Protein AF-A0A423H0B9-F1 (afdb_monomer_lite)

Sequence (78 aa):
MSDWIKCSDLLPACNHECTSDETMVSRTVLVTDSRELQSLGIAHMRLDRTWKLYGGDYDFMHPTEITHWQPLPAPPAE

pLDDT: mean 85.31, std 11.89, range [48.16, 96.19]

Organism: NCBI:txid930166

Structure (mmCIF, N/CA/C/O backbone):
data_AF-A0A423H0B9-F1
#
_entry.id   AF-A0A423H0B9-F1
#
loop_
_atom_site.group_PDB
_atom_site.id
_atom_site.type_symbol
_atom_site.label_atom_id
_atom_site.label_alt_id
_atom_site.label_comp_id
_atom_site.label_asym_id
_atom_site.label_entity_id
_atom_site.label_seq_id
_atom_site.pdbx_PDB_ins_code
_atom_site.Cartn_x
_atom_site.Cartn_y
_atom_site.Cartn_z
_atom_site.occupancy
_atom_site.B_iso_or_equiv
_atom_site.auth_seq_id
_atom_site.auth_comp_id
_atom_site.auth_asym_id
_atom_site.auth_atom_id
_atom_site.pdbx_PDB_model_num
ATOM 1 N N . MET A 1 1 ? -17.224 -9.612 -4.876 1.00 48.16 1 MET A N 1
ATOM 2 C CA . MET A 1 1 ? -16.768 -9.621 -3.467 1.00 48.16 1 MET A CA 1
ATOM 3 C C . MET A 1 1 ? -15.565 -8.703 -3.412 1.00 48.16 1 MET A C 1
ATOM 5 O O . MET A 1 1 ? -14.879 -8.620 -4.417 1.00 48.16 1 MET A O 1
ATOM 9 N N . SER A 1 2 ? -15.386 -7.920 -2.350 1.00 63.06 2 SER A N 1
ATOM 10 C CA . SER A 1 2 ? -14.267 -6.973 -2.306 1.00 63.06 2 SER A CA 1
ATOM 11 C C . SER A 1 2 ? -12.999 -7.713 -1.880 1.00 63.06 2 SER A C 1
ATOM 13 O O . SER A 1 2 ? -12.973 -8.250 -0.777 1.00 63.06 2 SER A O 1
ATOM 15 N N . ASP A 1 3 ? -11.970 -7.727 -2.726 1.00 83.25 3 ASP A N 1
ATOM 16 C CA . ASP A 1 3 ? -10.738 -8.517 -2.549 1.00 83.25 3 ASP A CA 1
ATOM 17 C C . ASP A 1 3 ? -9.686 -7.819 -1.659 1.00 83.25 3 ASP A C 1
ATOM 19 O O . ASP A 1 3 ? -8.481 -7.935 -1.879 1.00 83.25 3 ASP A O 1
ATOM 23 N N . TRP A 1 4 ? -10.128 -7.061 -0.649 1.00 93.44 4 TRP A N 1
ATOM 24 C CA . TRP A 1 4 ? -9.220 -6.353 0.258 1.00 93.44 4 TRP A CA 1
ATOM 25 C C . TRP A 1 4 ? -8.571 -7.313 1.255 1.00 93.44 4 TRP A C 1
ATOM 27 O O . TRP A 1 4 ? -9.246 -7.978 2.042 1.00 93.44 4 TRP A O 1
ATOM 37 N N . ILE A 1 5 ? -7.243 -7.327 1.262 1.00 96.19 5 ILE A N 1
ATOM 38 C CA . ILE A 1 5 ? -6.404 -8.162 2.116 1.00 96.19 5 ILE A CA 1
ATOM 39 C C . ILE A 1 5 ? -5.860 -7.298 3.251 1.00 96.19 5 ILE A C 1
ATOM 41 O O . ILE A 1 5 ? -5.258 -6.250 3.011 1.00 96.19 5 ILE A O 1
ATOM 45 N N . LYS A 1 6 ? -6.053 -7.739 4.496 1.00 96.12 6 LYS A N 1
ATOM 46 C CA . LYS A 1 6 ? -5.460 -7.095 5.674 1.00 96.12 6 LYS A CA 1
ATOM 47 C C . LYS A 1 6 ? -3.943 -7.208 5.630 1.00 96.12 6 LYS A C 1
ATOM 49 O O . LYS A 1 6 ? -3.405 -8.305 5.496 1.00 96.12 6 LYS A O 1
ATOM 54 N N . CYS A 1 7 ? -3.252 -6.095 5.851 1.00 95.38 7 CYS A N 1
ATOM 55 C CA . CYS A 1 7 ? -1.788 -6.074 5.893 1.00 95.38 7 CYS A CA 1
ATOM 56 C C . CYS A 1 7 ? -1.220 -6.917 7.045 1.00 95.38 7 CYS A C 1
ATOM 58 O O . CYS A 1 7 ? -0.117 -7.444 6.930 1.00 95.38 7 CYS A O 1
ATOM 60 N N . SER A 1 8 ? -1.979 -7.075 8.137 1.00 95.50 8 SER A N 1
ATOM 61 C CA . SER A 1 8 ? -1.631 -7.966 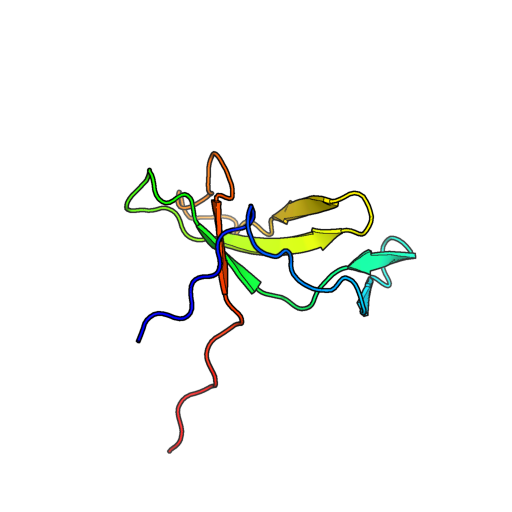9.250 1.00 95.50 8 SER A CA 1
ATOM 62 C C . SER A 1 8 ? -1.633 -9.443 8.867 1.00 95.50 8 SER A C 1
ATOM 64 O O . SER A 1 8 ? -0.927 -10.231 9.491 1.00 95.50 8 SER A O 1
ATOM 66 N N . ASP A 1 9 ? -2.433 -9.812 7.868 1.00 95.94 9 ASP A N 1
ATOM 67 C CA . ASP A 1 9 ? -2.648 -11.203 7.482 1.00 95.94 9 ASP A CA 1
ATOM 68 C C . ASP A 1 9 ? -1.660 -11.588 6.379 1.00 95.94 9 ASP A C 1
ATOM 70 O O . ASP A 1 9 ? -1.038 -12.650 6.428 1.00 95.94 9 ASP A O 1
ATOM 74 N N . LEU A 1 10 ? -1.490 -10.708 5.387 1.00 94.50 10 LEU A N 1
ATOM 75 C CA . LEU A 1 10 ? -0.574 -10.914 4.275 1.00 94.50 10 LEU A CA 1
ATOM 76 C C . LEU A 1 10 ? -0.152 -9.580 3.653 1.00 94.50 10 LEU A C 1
ATOM 78 O O . LEU A 1 10 ? -0.983 -8.709 3.397 1.00 94.50 10 LEU A O 1
ATOM 82 N N . LEU A 1 11 ? 1.136 -9.458 3.331 1.00 94.81 11 LEU A N 1
ATOM 83 C CA . LEU A 1 11 ? 1.674 -8.355 2.533 1.00 94.81 11 LEU A CA 1
ATOM 84 C C . LEU A 1 11 ? 1.879 -8.792 1.071 1.00 94.81 11 LEU A C 1
ATOM 86 O O . LEU A 1 11 ? 2.113 -9.979 0.820 1.00 94.81 11 LEU A O 1
ATOM 90 N N . PRO A 1 12 ? 1.838 -7.860 0.101 1.00 93.88 12 PRO A N 1
ATOM 91 C CA . PRO A 1 12 ? 2.181 -8.163 -1.284 1.00 93.88 12 PRO A CA 1
ATOM 92 C C . PRO A 1 12 ? 3.602 -8.725 -1.405 1.00 93.88 12 PRO A C 1
ATOM 94 O O . PRO A 1 12 ? 4.522 -8.268 -0.728 1.00 93.88 12 PRO A O 1
ATOM 97 N N . ALA A 1 13 ? 3.806 -9.678 -2.314 1.00 91.94 13 ALA A N 1
ATOM 98 C CA . ALA A 1 13 ? 5.134 -10.225 -2.574 1.00 91.94 13 ALA A CA 1
ATOM 99 C C . ALA A 1 13 ? 6.032 -9.198 -3.286 1.00 91.94 13 ALA A C 1
ATOM 101 O O . ALA A 1 13 ? 5.651 -8.663 -4.327 1.00 91.94 13 ALA A O 1
ATOM 102 N N . CYS A 1 14 ? 7.241 -8.977 -2.763 1.00 90.25 14 CYS A N 1
ATOM 103 C CA . CYS A 1 14 ? 8.240 -8.065 -3.333 1.00 90.25 14 CYS A CA 1
ATOM 104 C C . CYS A 1 14 ? 9.104 -8.772 -4.386 1.00 90.25 14 CYS A C 1
ATOM 106 O O . CYS A 1 14 ? 10.278 -9.053 -4.152 1.00 90.25 14 CYS A O 1
ATOM 108 N N . ASN A 1 15 ? 8.505 -9.141 -5.516 1.00 87.50 15 ASN A N 1
ATOM 109 C CA . ASN A 1 15 ? 9.154 -9.932 -6.566 1.00 87.50 15 ASN A CA 1
ATOM 110 C C . ASN A 1 15 ? 9.522 -9.133 -7.826 1.00 87.50 15 ASN A C 1
ATOM 112 O O . ASN A 1 15 ? 9.876 -9.737 -8.837 1.00 87.50 15 ASN A O 1
ATOM 116 N N . HIS A 1 16 ? 9.422 -7.805 -7.789 1.00 82.94 16 HIS A N 1
ATOM 117 C CA . HIS A 1 16 ? 9.743 -6.928 -8.909 1.00 82.94 16 HIS A CA 1
ATOM 118 C C . HIS A 1 16 ? 10.889 -5.986 -8.541 1.00 82.94 16 HIS A C 1
ATOM 120 O O . HIS A 1 16 ? 10.842 -5.348 -7.500 1.00 82.94 16 HIS A O 1
ATOM 126 N N . GLU A 1 17 ? 11.912 -5.885 -9.380 1.00 82.31 17 GLU A N 1
ATOM 127 C CA . GLU A 1 17 ? 13.019 -4.955 -9.152 1.00 82.31 17 GLU A CA 1
ATOM 128 C C . GLU A 1 17 ? 12.638 -3.554 -9.642 1.00 82.31 17 GLU A C 1
ATOM 130 O O . GLU A 1 17 ? 12.263 -3.371 -10.801 1.00 82.31 17 GLU A O 1
ATOM 135 N N . CYS A 1 18 ? 12.718 -2.553 -8.765 1.00 78.31 18 CYS A N 1
ATOM 136 C CA . CYS A 1 18 ? 12.542 -1.163 -9.156 1.00 78.31 18 CYS A CA 1
ATOM 137 C C . CYS A 1 18 ? 13.859 -0.630 -9.732 1.00 78.31 18 CYS A C 1
ATOM 139 O O . CYS A 1 18 ? 14.843 -0.452 -9.021 1.00 78.31 18 CYS A O 1
ATOM 141 N N . THR A 1 19 ? 13.877 -0.337 -11.032 1.00 70.94 19 THR A N 1
ATOM 142 C CA . THR A 1 19 ? 15.100 0.022 -11.774 1.00 70.94 19 THR A CA 1
ATOM 143 C C . THR A 1 19 ? 15.731 1.353 -11.360 1.00 70.94 19 THR A C 1
ATOM 145 O O . THR A 1 19 ? 16.863 1.631 -11.732 1.00 70.94 19 THR A O 1
ATOM 148 N N . SER A 1 20 ? 14.996 2.219 -10.657 1.00 76.69 20 SER A N 1
ATOM 149 C CA . SER A 1 20 ? 15.482 3.552 -10.270 1.00 76.69 20 SER A CA 1
ATOM 150 C C . SER A 1 20 ? 16.233 3.567 -8.940 1.00 76.69 20 SER A C 1
ATOM 152 O O . SER A 1 20 ? 17.059 4.449 -8.732 1.00 76.69 20 SER A O 1
ATOM 154 N N . ASP A 1 21 ? 15.919 2.642 -8.034 1.00 78.75 21 ASP A N 1
ATOM 155 C CA . ASP A 1 21 ? 16.520 2.547 -6.699 1.00 78.75 21 ASP A CA 1
ATOM 156 C C . ASP A 1 21 ? 17.078 1.140 -6.404 1.00 78.75 21 ASP A C 1
ATOM 158 O O . ASP A 1 21 ? 17.402 0.849 -5.256 1.00 78.75 21 ASP A O 1
ATOM 162 N N . GLU A 1 22 ? 17.176 0.274 -7.427 1.00 79.75 22 GLU A N 1
ATOM 163 C CA . GLU A 1 22 ? 17.627 -1.134 -7.360 1.00 79.75 22 GLU A CA 1
ATOM 164 C C . GLU A 1 22 ? 16.960 -1.927 -6.217 1.00 79.75 22 GLU A C 1
ATOM 166 O O . GLU A 1 22 ? 17.496 -2.899 -5.683 1.00 79.75 22 GLU A O 1
ATOM 171 N N . THR A 1 23 ? 15.767 -1.493 -5.795 1.00 83.12 23 THR A N 1
ATOM 172 C CA . THR A 1 23 ? 15.086 -2.033 -4.621 1.00 83.12 23 THR A CA 1
ATOM 173 C C . THR A 1 23 ? 13.983 -2.988 -5.059 1.00 83.12 23 THR A C 1
ATOM 175 O O . THR A 1 23 ? 13.189 -2.687 -5.950 1.00 83.12 23 THR A O 1
ATOM 178 N N . MET A 1 24 ? 13.879 -4.143 -4.398 1.00 87.38 24 MET A N 1
ATOM 179 C CA . MET A 1 24 ? 12.782 -5.079 -4.642 1.00 87.38 24 MET A CA 1
ATOM 180 C C . MET A 1 24 ? 11.465 -4.541 -4.075 1.00 87.38 24 MET A C 1
ATOM 182 O O . MET A 1 24 ? 11.356 -4.217 -2.887 1.00 87.38 24 MET A O 1
ATOM 186 N N . VAL A 1 25 ? 10.452 -4.499 -4.932 1.00 91.44 25 VAL A N 1
ATOM 187 C CA . VAL A 1 25 ? 9.112 -3.995 -4.665 1.00 91.44 25 VAL A CA 1
ATOM 188 C C . VAL A 1 25 ? 8.033 -4.981 -5.111 1.00 91.44 25 VAL A C 1
ATOM 190 O O . VAL A 1 25 ? 8.274 -5.915 -5.880 1.00 91.44 25 VAL A O 1
ATOM 193 N N . SER A 1 26 ? 6.813 -4.799 -4.617 1.00 92.00 26 SER A N 1
ATOM 194 C CA . SER A 1 26 ? 5.646 -5.509 -5.133 1.00 92.00 26 SER A CA 1
ATOM 195 C C . SER A 1 26 ? 5.178 -4.955 -6.472 1.00 92.00 26 SER A C 1
ATOM 197 O O . SER A 1 26 ? 5.518 -3.838 -6.862 1.00 92.00 26 SER A O 1
ATOM 199 N N . ARG A 1 27 ? 4.278 -5.683 -7.141 1.00 91.56 27 ARG A N 1
ATOM 200 C CA . ARG A 1 27 ? 3.417 -5.077 -8.171 1.00 91.56 27 ARG A CA 1
ATOM 201 C C . ARG A 1 27 ? 2.638 -3.891 -7.594 1.00 91.56 27 ARG A C 1
ATOM 203 O O . ARG A 1 27 ? 2.452 -3.801 -6.379 1.00 91.56 27 ARG A O 1
ATOM 210 N N . THR A 1 28 ? 2.197 -2.996 -8.473 1.00 91.25 28 THR A N 1
ATOM 211 C CA . THR A 1 28 ? 1.312 -1.887 -8.113 1.00 91.25 28 THR A CA 1
ATOM 212 C C . THR A 1 28 ? 0.024 -2.430 -7.503 1.00 91.25 28 THR A C 1
ATOM 214 O O . THR A 1 28 ? -0.610 -3.321 -8.076 1.00 91.25 28 THR A O 1
ATOM 217 N N . VAL A 1 29 ? -0.351 -1.898 -6.344 1.00 92.88 29 VAL A N 1
ATOM 218 C CA . VAL A 1 29 ? -1.565 -2.275 -5.612 1.00 92.88 29 VAL A CA 1
ATOM 219 C C . VAL A 1 29 ? -2.346 -1.034 -5.202 1.00 92.88 29 VAL A C 1
ATOM 221 O O . VAL A 1 29 ? -1.776 0.053 -5.074 1.00 92.88 29 VAL A O 1
ATOM 224 N N . LEU A 1 30 ? -3.645 -1.214 -4.974 1.00 92.56 30 LEU A N 1
ATOM 225 C CA . LEU A 1 30 ? -4.459 -0.246 -4.247 1.00 92.56 30 LEU A CA 1
ATOM 226 C C . LEU A 1 30 ? -4.269 -0.464 -2.748 1.00 92.56 30 LEU A C 1
ATOM 228 O O . LEU A 1 30 ? -4.172 -1.606 -2.300 1.00 92.56 30 LEU A O 1
ATOM 232 N N . VAL A 1 31 ? -4.254 0.620 -1.980 1.00 93.12 31 VAL A N 1
ATOM 233 C CA . VAL A 1 31 ? -4.119 0.614 -0.517 1.00 93.12 31 VAL A CA 1
ATOM 234 C C . VAL A 1 31 ? -5.140 1.542 0.134 1.00 93.12 31 VAL A C 1
ATOM 236 O O . VAL A 1 31 ? -5.546 2.533 -0.468 1.00 93.12 31 VAL A O 1
ATOM 239 N N . THR A 1 32 ? -5.553 1.229 1.362 1.00 92.81 32 THR A N 1
ATOM 240 C CA . THR A 1 32 ? -6.549 2.018 2.107 1.00 92.81 32 THR A CA 1
ATOM 241 C C . THR A 1 32 ? -6.331 1.959 3.624 1.00 92.81 32 THR A C 1
ATOM 243 O O . THR A 1 32 ? -5.798 0.977 4.166 1.00 92.81 32 THR A O 1
ATOM 246 N N . ASP A 1 33 ? -6.778 3.004 4.318 1.00 92.94 33 ASP A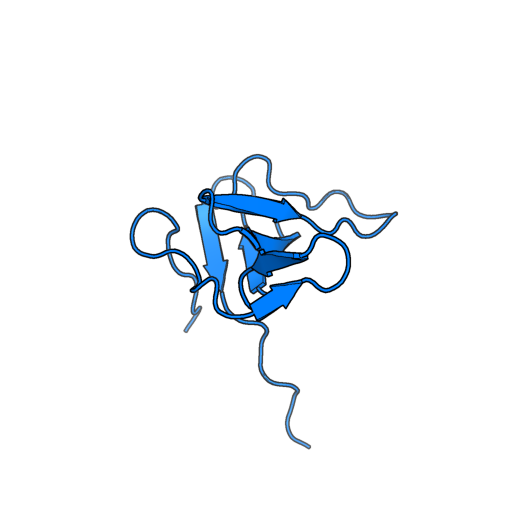 N 1
ATOM 247 C CA . ASP A 1 33 ? -7.038 3.004 5.755 1.00 92.94 33 ASP A CA 1
ATOM 248 C C . ASP A 1 33 ? -8.521 2.697 6.002 1.00 92.94 33 ASP A C 1
ATOM 250 O O . ASP A 1 33 ? -9.396 3.521 5.761 1.00 92.94 33 ASP A O 1
ATOM 254 N N . SER A 1 34 ? -8.816 1.518 6.548 1.00 91.44 34 SER A N 1
ATOM 255 C CA . SER A 1 34 ? -10.182 1.097 6.886 1.00 91.44 34 SER A CA 1
ATOM 256 C C . SER A 1 34 ? -10.893 1.995 7.907 1.00 91.44 34 SER A C 1
ATOM 258 O O . SER A 1 34 ? -12.103 1.867 8.090 1.00 91.44 34 SER A O 1
ATOM 260 N N . ARG A 1 35 ? -10.166 2.890 8.583 1.00 90.69 35 ARG A N 1
ATOM 261 C CA . ARG A 1 35 ? -10.718 3.863 9.535 1.00 90.69 35 ARG A CA 1
ATOM 262 C C . ARG A 1 35 ? -11.154 5.161 8.853 1.00 90.69 35 ARG A C 1
ATOM 264 O O . ARG A 1 35 ? -11.863 5.950 9.473 1.00 90.69 35 ARG A O 1
ATOM 271 N N . GLU A 1 36 ? -10.769 5.374 7.597 1.00 87.38 36 GLU A N 1
ATOM 272 C CA . GLU A 1 36 ? -11.027 6.595 6.837 1.00 87.38 36 GLU A CA 1
ATOM 273 C C . GLU A 1 36 ? -11.787 6.276 5.541 1.00 87.38 36 GLU A C 1
ATOM 275 O O . GLU A 1 36 ? -11.285 5.619 4.635 1.00 87.38 36 GLU A O 1
ATOM 280 N N . LEU A 1 37 ? -13.018 6.783 5.419 1.00 80.19 37 LEU A N 1
ATOM 281 C CA . LEU A 1 37 ? -13.886 6.488 4.268 1.00 80.19 37 LEU A CA 1
ATOM 282 C C . LEU A 1 37 ? -13.319 6.973 2.924 1.00 80.19 37 LEU A C 1
ATOM 284 O O . LEU A 1 37 ? -13.608 6.377 1.891 1.00 80.19 37 LEU A O 1
ATOM 288 N N . GLN A 1 38 ? -12.545 8.058 2.931 1.00 84.06 38 GLN A N 1
ATOM 289 C CA . GLN A 1 38 ? -11.966 8.675 1.733 1.00 84.06 38 GLN A CA 1
ATOM 290 C C . GLN A 1 38 ? -10.469 8.367 1.619 1.00 84.06 38 GLN A C 1
ATOM 292 O O . GLN A 1 38 ? -9.671 9.230 1.272 1.00 84.06 38 GLN A O 1
ATOM 297 N N . SER A 1 39 ? -10.088 7.132 1.940 1.00 86.69 39 SER A N 1
ATOM 298 C CA . SER A 1 39 ? -8.704 6.674 1.906 1.00 86.69 39 SER A CA 1
ATOM 299 C C . SER A 1 39 ? -8.492 5.696 0.757 1.00 86.69 39 SER A C 1
ATOM 301 O O . SER A 1 39 ? -8.965 4.558 0.801 1.00 86.69 39 SER A O 1
ATOM 303 N N . LEU A 1 40 ? -7.792 6.129 -0.289 1.00 88.94 40 LEU A N 1
ATOM 304 C CA . LEU A 1 40 ? -7.435 5.276 -1.417 1.00 88.94 40 LEU A CA 1
ATOM 305 C C . LEU A 1 40 ? -6.144 5.771 -2.066 1.00 88.94 40 LEU A C 1
ATOM 307 O O . LEU A 1 40 ? -6.100 6.839 -2.669 1.00 88.94 40 LEU A O 1
ATOM 311 N N . GLY A 1 41 ? -5.103 4.948 -1.992 1.00 89.75 41 GLY A N 1
ATOM 312 C CA . GLY A 1 41 ? -3.814 5.221 -2.614 1.00 89.75 41 GLY A CA 1
ATOM 313 C C . GLY A 1 41 ? -3.368 4.118 -3.563 1.00 89.75 41 GLY A C 1
ATOM 314 O O . GLY A 1 41 ? -3.890 3.002 -3.549 1.00 89.75 41 GLY A O 1
ATOM 315 N N . ILE A 1 42 ? -2.344 4.433 -4.351 1.00 91.06 42 ILE A N 1
ATOM 316 C CA . ILE A 1 42 ? -1.555 3.459 -5.101 1.00 91.06 42 ILE A CA 1
ATOM 317 C C . ILE A 1 42 ? -0.189 3.352 -4.429 1.00 91.06 42 ILE A C 1
ATOM 319 O O . ILE A 1 42 ? 0.432 4.366 -4.101 1.00 91.06 42 ILE A O 1
ATOM 323 N N . ALA A 1 43 ? 0.290 2.130 -4.212 1.00 91.69 43 ALA A N 1
ATOM 324 C CA . ALA A 1 43 ? 1.569 1.915 -3.550 1.00 91.69 43 ALA A CA 1
ATOM 325 C C . ALA A 1 43 ? 2.310 0.673 -4.056 1.00 91.69 43 ALA A C 1
ATOM 327 O O . ALA A 1 43 ? 1.743 -0.196 -4.726 1.00 91.69 43 ALA A O 1
ATOM 328 N N . HIS A 1 44 ? 3.581 0.586 -3.664 1.00 93.25 44 HIS A N 1
ATOM 329 C CA . HIS A 1 44 ? 4.353 -0.651 -3.666 1.00 93.25 44 HIS A CA 1
ATOM 330 C C . HIS A 1 44 ? 4.822 -1.003 -2.252 1.00 93.25 44 HIS A C 1
ATOM 332 O O . HIS A 1 44 ? 5.253 -0.127 -1.499 1.00 93.25 44 HIS A O 1
ATOM 338 N N . MET A 1 45 ? 4.791 -2.291 -1.915 1.00 94.56 45 MET A N 1
ATOM 339 C CA . MET A 1 45 ? 5.479 -2.837 -0.746 1.00 94.56 45 MET A CA 1
ATOM 340 C C . MET A 1 45 ? 6.963 -3.001 -1.071 1.00 94.56 45 MET A C 1
ATOM 342 O O . MET A 1 45 ? 7.288 -3.557 -2.118 1.00 94.56 45 MET A O 1
ATOM 346 N N . ARG A 1 46 ? 7.856 -2.540 -0.198 1.00 91.56 46 ARG A N 1
ATOM 347 C CA . ARG A 1 46 ? 9.308 -2.755 -0.298 1.00 91.56 46 ARG A CA 1
ATOM 348 C C . ARG A 1 46 ? 9.742 -3.977 0.512 1.00 91.56 46 ARG A C 1
ATOM 350 O O . ARG A 1 46 ? 9.024 -4.452 1.390 1.00 91.56 46 ARG A O 1
ATOM 357 N N . LEU A 1 47 ? 10.939 -4.496 0.236 1.00 89.25 47 LEU A N 1
ATOM 358 C CA . LEU A 1 47 ? 11.502 -5.653 0.951 1.00 89.25 47 LEU A CA 1
ATOM 359 C C . LEU A 1 47 ? 11.643 -5.429 2.471 1.00 89.25 47 LEU A C 1
ATOM 361 O O . LEU A 1 47 ? 11.479 -6.364 3.253 1.00 89.25 47 LEU A O 1
ATOM 365 N N . ASP A 1 48 ? 11.899 -4.190 2.887 1.00 90.81 48 ASP A N 1
ATOM 366 C CA . ASP A 1 48 ? 11.994 -3.771 4.293 1.00 90.81 48 ASP A CA 1
ATOM 367 C C . ASP A 1 48 ? 10.628 -3.625 4.991 1.00 90.81 48 ASP A C 1
ATOM 369 O O . ASP A 1 48 ? 10.560 -3.207 6.146 1.00 90.81 48 ASP A O 1
ATOM 373 N N . ARG A 1 49 ? 9.544 -4.007 4.306 1.00 90.69 49 ARG A N 1
ATOM 374 C CA . ARG A 1 49 ? 8.151 -3.909 4.757 1.00 90.69 49 ARG A CA 1
ATOM 375 C C . ARG A 1 49 ? 7.626 -2.479 4.884 1.00 90.69 49 ARG A C 1
ATOM 377 O O . ARG A 1 49 ? 6.613 -2.257 5.547 1.00 90.69 49 ARG A O 1
ATOM 384 N N . THR A 1 50 ? 8.280 -1.513 4.242 1.00 91.62 50 THR A N 1
ATOM 385 C CA . THR A 1 50 ? 7.778 -0.142 4.138 1.00 91.62 50 THR A CA 1
ATOM 386 C C . THR A 1 50 ? 6.980 0.058 2.852 1.00 91.62 50 THR A C 1
ATOM 388 O O . THR A 1 50 ? 7.228 -0.572 1.822 1.00 91.62 50 THR A O 1
ATOM 391 N N . TRP A 1 51 ? 5.995 0.952 2.904 1.00 91.12 51 TRP A N 1
ATOM 392 C CA . TRP A 1 51 ? 5.186 1.304 1.743 1.00 91.12 51 TRP A CA 1
ATOM 393 C C . TRP A 1 51 ? 5.777 2.505 1.006 1.00 91.12 51 TRP A C 1
ATOM 395 O O . TRP A 1 51 ? 6.046 3.547 1.604 1.00 91.12 51 TRP A O 1
ATOM 405 N N . LYS A 1 52 ? 5.919 2.385 -0.315 1.00 88.94 52 LYS A N 1
ATOM 406 C CA . LYS A 1 52 ? 6.176 3.508 -1.225 1.00 88.94 52 LYS A CA 1
ATOM 407 C C . LYS A 1 52 ? 4.845 3.939 -1.835 1.00 88.94 52 LYS A C 1
ATOM 409 O O . LYS A 1 52 ? 4.347 3.272 -2.739 1.00 88.94 52 LYS A O 1
ATOM 414 N N . LEU A 1 53 ? 4.260 5.010 -1.304 1.00 87.25 53 LEU A N 1
ATOM 415 C CA . LEU A 1 53 ? 3.029 5.620 -1.815 1.00 87.25 53 LEU A CA 1
ATOM 416 C C . LEU A 1 53 ? 3.338 6.504 -3.025 1.00 87.25 53 LEU A C 1
ATOM 418 O O . LEU A 1 53 ? 4.283 7.291 -2.996 1.00 87.25 53 LEU A O 1
ATOM 422 N N . TYR A 1 54 ? 2.517 6.391 -4.063 1.00 81.38 54 TYR A N 1
ATOM 423 C CA . TYR A 1 54 ? 2.530 7.302 -5.201 1.00 81.38 54 TYR A CA 1
ATOM 424 C C . TYR A 1 54 ? 1.352 8.249 -5.035 1.00 81.38 54 TYR A C 1
ATOM 426 O O . TYR A 1 54 ? 0.196 7.845 -5.159 1.00 81.38 54 TYR A O 1
ATOM 434 N N . GLY A 1 55 ? 1.654 9.498 -4.685 1.00 66.69 55 GLY A N 1
ATOM 435 C CA . GLY A 1 55 ? 0.653 10.552 -4.676 1.00 66.69 55 GLY A CA 1
ATOM 436 C C . GLY A 1 55 ? 0.350 10.999 -6.101 1.00 66.69 55 GLY A C 1
ATOM 437 O O . GLY A 1 55 ? 1.269 11.179 -6.897 1.00 66.69 55 GLY A O 1
ATOM 438 N N . GLY A 1 56 ? -0.932 11.164 -6.427 1.00 57.22 56 GLY A N 1
ATOM 439 C CA . GLY A 1 56 ? -1.317 12.063 -7.509 1.00 57.22 56 GLY A CA 1
ATOM 440 C C . GLY A 1 56 ? -1.210 13.485 -6.974 1.00 57.22 56 GLY A C 1
ATOM 441 O O . GLY A 1 56 ? -1.654 13.728 -5.856 1.00 57.22 56 GLY A O 1
ATOM 442 N N . ASP A 1 57 ? -0.634 14.402 -7.748 1.00 52.12 57 ASP A N 1
ATOM 443 C CA . ASP A 1 57 ? -0.327 15.786 -7.346 1.00 52.12 57 ASP A CA 1
ATOM 444 C C . ASP A 1 57 ? -1.525 16.606 -6.803 1.00 52.12 57 ASP A C 1
ATOM 446 O O . ASP A 1 57 ? -1.345 17.759 -6.416 1.00 52.12 57 ASP A O 1
ATOM 450 N N . TYR A 1 58 ? -2.746 16.050 -6.769 1.00 52.88 58 TYR A N 1
ATOM 451 C CA . TYR A 1 58 ? -3.973 16.819 -6.580 1.00 52.88 58 TYR A CA 1
ATOM 452 C C . TYR A 1 58 ? -5.100 16.234 -5.717 1.00 52.88 58 TYR A C 1
ATOM 454 O O . TYR A 1 58 ? -6.097 16.936 -5.605 1.00 52.88 58 TYR A O 1
ATOM 462 N N . ASP A 1 59 ? -5.007 15.073 -5.051 1.00 53.12 59 ASP A N 1
ATOM 463 C CA . ASP A 1 59 ? -6.182 14.588 -4.294 1.00 53.12 59 ASP A CA 1
ATOM 464 C C . ASP A 1 59 ? -5.907 13.969 -2.916 1.00 53.12 59 ASP A C 1
ATOM 466 O O . ASP A 1 59 ? -5.093 13.066 -2.734 1.00 53.12 59 ASP A O 1
ATOM 470 N N . PHE A 1 60 ? -6.680 14.472 -1.949 1.00 52.91 60 PHE A N 1
ATOM 471 C CA . PHE A 1 60 ? -6.670 14.296 -0.492 1.00 52.91 60 PHE A CA 1
ATOM 472 C C . PHE A 1 60 ? -7.000 12.876 0.014 1.00 52.91 60 PHE A C 1
ATOM 474 O O . PHE A 1 60 ? -7.564 12.724 1.094 1.00 52.91 60 PHE A O 1
ATOM 481 N N . MET A 1 61 ? -6.668 11.829 -0.741 1.00 63.03 61 MET A N 1
ATOM 482 C CA . MET A 1 61 ? -7.0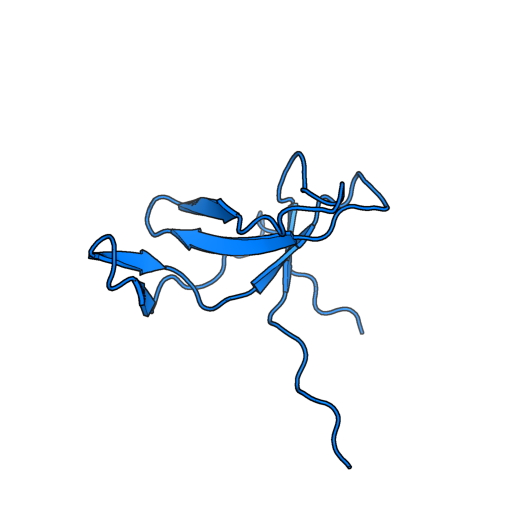45 10.440 -0.438 1.00 63.03 61 MET A CA 1
ATOM 483 C C . MET A 1 61 ? -5.855 9.577 -0.005 1.00 63.03 61 MET A C 1
ATOM 485 O O . MET A 1 61 ? -5.817 8.375 -0.263 1.00 63.03 61 MET A O 1
ATOM 489 N N . HIS A 1 62 ? -4.848 10.164 0.642 1.00 74.94 62 HIS A N 1
ATOM 490 C CA . HIS A 1 62 ? -3.710 9.391 1.135 1.00 74.94 62 HIS A CA 1
ATOM 491 C C . HIS A 1 62 ? -4.065 8.683 2.444 1.00 74.94 62 HIS A C 1
ATOM 493 O O . HIS A 1 62 ? -4.483 9.350 3.386 1.00 74.94 62 HIS A O 1
ATOM 499 N N . PRO A 1 63 ? -3.866 7.357 2.541 1.00 81.88 63 PRO A N 1
ATOM 500 C CA . PRO A 1 63 ? -4.032 6.660 3.804 1.00 81.88 63 PRO A CA 1
ATOM 501 C C . PRO A 1 63 ? -3.078 7.217 4.854 1.00 81.88 63 PRO A C 1
ATOM 503 O O . PRO A 1 63 ? -1.864 7.211 4.638 1.00 81.88 63 PRO A O 1
ATOM 506 N N . THR A 1 64 ? -3.616 7.627 6.004 1.00 84.88 64 THR A N 1
ATOM 507 C CA . THR A 1 64 ? -2.800 7.905 7.193 1.00 84.88 64 THR A CA 1
ATOM 508 C C . THR A 1 64 ? -2.063 6.639 7.637 1.00 84.88 64 THR A C 1
ATOM 510 O O . THR A 1 64 ? -0.880 6.683 7.975 1.00 84.88 64 THR A O 1
ATOM 513 N N . GLU A 1 65 ? -2.737 5.486 7.575 1.00 90.94 65 GLU A N 1
ATOM 514 C CA . GLU A 1 65 ? -2.145 4.167 7.793 1.00 90.94 65 GLU A CA 1
ATOM 515 C C . GLU A 1 65 ? -2.644 3.168 6.748 1.00 90.94 65 GLU A C 1
ATOM 517 O O . GLU A 1 65 ? -3.839 3.047 6.484 1.00 90.94 65 GLU A O 1
ATOM 522 N N . ILE A 1 66 ? -1.734 2.387 6.169 1.00 93.69 66 ILE A N 1
ATOM 523 C CA . ILE A 1 66 ? -2.120 1.346 5.217 1.00 93.69 66 ILE A CA 1
ATOM 524 C C . ILE A 1 66 ? -2.516 0.092 5.989 1.00 93.69 66 ILE A C 1
ATOM 526 O O . ILE A 1 66 ? -1.675 -0.654 6.489 1.00 93.69 66 ILE A O 1
ATOM 530 N N . THR A 1 67 ? -3.823 -0.139 6.062 1.00 95.56 67 THR A N 1
ATOM 531 C CA . THR A 1 67 ? -4.407 -1.277 6.787 1.00 95.56 67 THR A CA 1
ATOM 532 C C . THR A 1 67 ? -4.759 -2.433 5.857 1.00 95.56 67 THR A C 1
ATOM 534 O O . THR A 1 67 ? -4.655 -3.596 6.250 1.00 95.56 67 THR A O 1
ATOM 537 N N . HIS A 1 68 ? -5.137 -2.135 4.611 1.00 95.69 68 HIS A N 1
ATOM 538 C CA . HIS A 1 68 ? -5.532 -3.129 3.616 1.00 95.69 68 HIS A CA 1
ATOM 539 C C . HIS A 1 68 ? -4.968 -2.792 2.239 1.00 95.69 68 HIS A C 1
ATOM 541 O O . HIS A 1 68 ? -4.729 -1.624 1.919 1.00 95.69 68 HIS A O 1
ATOM 547 N N . TRP A 1 69 ? -4.805 -3.822 1.416 1.00 95.38 69 TRP A N 1
ATOM 548 C CA . TRP A 1 69 ? -4.403 -3.694 0.021 1.00 95.38 69 TRP A CA 1
ATOM 549 C C . TRP A 1 69 ? -5.204 -4.635 -0.880 1.00 95.38 69 TRP A C 1
ATOM 551 O O . TRP A 1 69 ? -5.778 -5.615 -0.411 1.00 95.38 69 TRP A O 1
ATOM 561 N N . GLN A 1 70 ? -5.234 -4.350 -2.177 1.00 95.12 70 GLN A N 1
ATOM 562 C CA . GLN A 1 70 ? -5.721 -5.283 -3.194 1.00 95.12 70 GLN A CA 1
ATOM 563 C C . GLN A 1 70 ? -4.949 -5.097 -4.511 1.00 95.12 70 GLN A C 1
ATOM 565 O O . GLN A 1 70 ? -4.404 -4.013 -4.754 1.00 95.12 70 GLN A O 1
ATOM 570 N N . PRO A 1 71 ? -4.884 -6.117 -5.383 1.00 93.69 71 PRO A N 1
ATOM 571 C CA . PRO A 1 71 ? -4.408 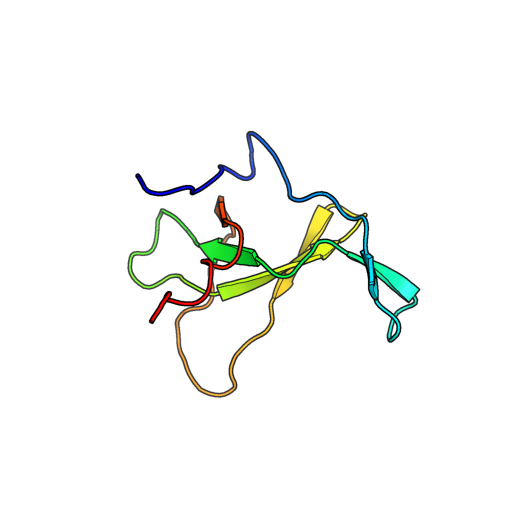-5.939 -6.752 1.00 93.69 71 PRO A CA 1
ATOM 572 C C . PRO A 1 71 ? -5.207 -4.856 -7.491 1.00 93.69 71 PRO A C 1
ATOM 574 O O . PRO A 1 71 ? -6.361 -4.588 -7.161 1.00 93.69 71 PRO A O 1
ATOM 577 N N . LEU A 1 72 ? -4.612 -4.256 -8.524 1.00 90.88 72 LEU A N 1
ATOM 578 C CA . LEU A 1 72 ? -5.387 -3.423 -9.443 1.00 90.88 72 LEU A CA 1
ATOM 579 C C . LEU A 1 72 ? -6.503 -4.263 -10.093 1.00 90.88 72 LEU A C 1
ATOM 581 O O . LEU A 1 72 ? -6.251 -5.423 -10.445 1.00 90.88 72 LEU A O 1
ATOM 585 N N . PRO A 1 73 ? -7.714 -3.703 -10.269 1.00 89.56 73 PRO A N 1
ATOM 586 C CA . PRO A 1 73 ? -8.783 -4.403 -10.962 1.00 89.56 73 PRO A CA 1
ATOM 587 C C . PRO A 1 73 ? -8.359 -4.717 -12.397 1.00 89.56 73 PRO A C 1
ATOM 589 O O . PRO A 1 73 ? -7.614 -3.959 -13.026 1.00 89.56 73 PRO A O 1
ATOM 592 N N . ALA A 1 74 ? -8.852 -5.836 -12.925 1.00 88.19 74 ALA A N 1
ATOM 593 C CA . ALA A 1 74 ? -8.702 -6.119 -14.343 1.00 88.19 74 ALA A CA 1
ATOM 594 C C . ALA A 1 74 ? -9.375 -5.002 -15.165 1.00 88.19 74 ALA A C 1
ATOM 596 O O . ALA A 1 74 ? -10.411 -4.476 -14.739 1.00 88.19 74 ALA A O 1
ATOM 597 N N . PRO A 1 75 ? -8.813 -4.630 -16.328 1.00 87.88 75 PRO A N 1
ATOM 598 C CA . PRO A 1 75 ? -9.493 -3.717 -17.234 1.00 87.88 75 PRO A CA 1
ATOM 599 C C . PRO A 1 75 ? -10.869 -4.289 -17.619 1.00 87.88 75 PRO A C 1
ATOM 601 O O . PRO A 1 75 ? -11.025 -5.514 -17.669 1.00 87.88 75 PRO A O 1
ATOM 604 N N . PRO A 1 76 ? -11.872 -3.432 -17.878 1.00 90.69 76 PRO A N 1
ATOM 605 C CA . PRO A 1 76 ? -13.177 -3.899 -18.325 1.00 90.69 76 PRO A CA 1
ATOM 606 C C . PRO A 1 76 ? -13.037 -4.670 -19.643 1.00 90.69 76 PRO A C 1
ATOM 608 O O . PRO A 1 76 ? -12.254 -4.288 -20.512 1.00 90.69 76 PRO A O 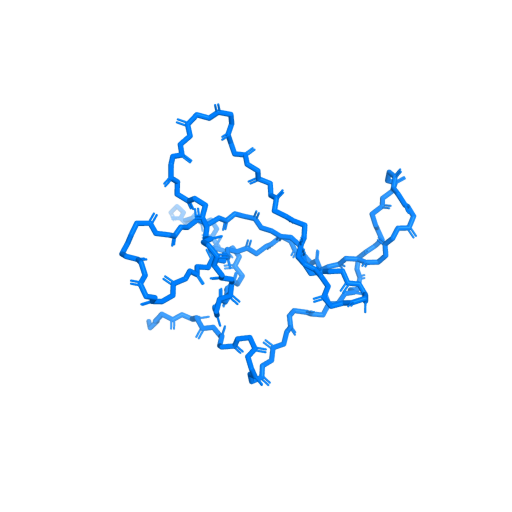1
ATOM 611 N N . ALA A 1 77 ? -13.791 -5.761 -19.772 1.00 88.25 77 ALA A N 1
ATOM 612 C CA . ALA A 1 77 ? -13.966 -6.438 -21.051 1.00 88.25 77 ALA A CA 1
ATOM 613 C C . ALA A 1 77 ? -14.978 -5.659 -21.909 1.00 88.25 77 ALA A C 1
ATOM 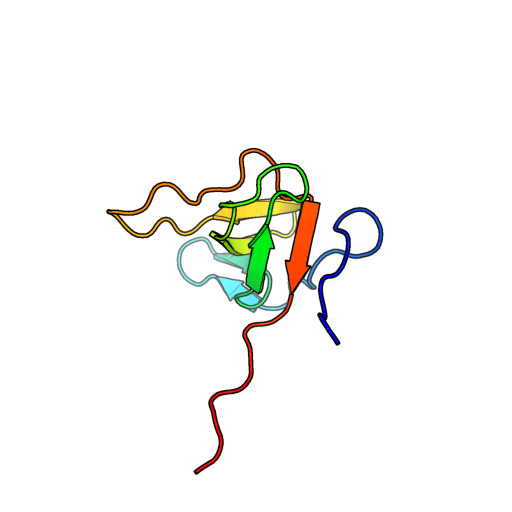615 O O . ALA A 1 77 ? -15.928 -5.099 -21.356 1.00 88.25 77 ALA A O 1
ATOM 616 N N . GLU A 1 78 ? -14.759 -5.621 -23.226 1.00 76.31 78 GLU A N 1
ATOM 617 C CA . GLU A 1 78 ? -15.728 -5.101 -24.207 1.00 76.31 78 GLU A CA 1
ATOM 618 C C . GLU A 1 78 ? -16.916 -6.052 -24.409 1.00 76.31 78 GLU A C 1
ATOM 620 O O . GLU A 1 78 ? -16.706 -7.290 -24.373 1.00 76.31 78 GLU A O 1
#

Secondary structure (DSSP, 8-state):
---PEETTT-PPP--EEETTTTEEEPPPEEEE-TT-TT--EEEEEBTTS-EEEE--TT-S---SS--EEEEPPPPPP-

Foldseek 3Di:
DDQKDFVVVDDADQCDQDPVVRWGWHPWKWFADPVDPLAIWIWIQTPVRDIDTDDDPDDPRHHPDGGIIDHDDDDDDD

Radius of gyration: 12.88 Å; chains: 1; bounding box: 34×28×34 Å

InterPro domains:
  IPR007539 Domain of unknown function DUF551 [PF04448] (4-76)